Protein AF-A0A643KHB1-F1 (afdb_monomer_lite)

Radius of gyration: 13.64 Å; chains: 1; bounding box: 36×21×40 Å

Secondary structure (DSSP, 8-state):
---EEETTS-HHHHHHHHHHHHHTTS------SS----TTS---HHHHHHHHHHHS-TT---SS-EEE------TT-----

Organism: Bacteroides ovatus (NCBI:txid28116)

Sequence (81 aa):
MVAKISTGGNMFGALAYNQNKVDSGEAKVLFSNRMLLGEDGNFSIGECMRSFEMQMPVQLSTKKPILHISINPHPEDVLTD

Structure (mmCIF, N/CA/C/O backbone):
data_AF-A0A643KHB1-F1
#
_entry.id   AF-A0A643KHB1-F1
#
loop_
_atom_site.group_PDB
_atom_site.id
_atom_site.type_symbol
_atom_site.label_atom_id
_atom_site.label_alt_id
_atom_site.label_comp_id
_atom_site.label_asym_id
_atom_site.label_entity_id
_atom_site.label_seq_id
_atom_site.pdbx_PDB_ins_code
_atom_site.Cartn_x
_atom_site.Cartn_y
_atom_site.Cartn_z
_atom_site.occupancy
_atom_site.B_iso_or_equiv
_atom_site.auth_seq_id
_atom_site.auth_comp_id
_atom_site.auth_asym_id
_atom_site.auth_atom_id
_atom_site.pdbx_PDB_model_num
ATOM 1 N N . MET A 1 1 ? -11.856 -1.346 -8.013 1.00 51.59 1 MET A N 1
ATOM 2 C CA . MET A 1 1 ? -10.721 -0.747 -8.739 1.00 51.59 1 MET A CA 1
ATOM 3 C C . MET A 1 1 ? -9.758 -1.851 -9.086 1.00 51.59 1 MET A C 1
ATOM 5 O O . MET A 1 1 ? -9.494 -2.682 -8.237 1.00 51.59 1 MET A O 1
ATOM 9 N N . VAL A 1 2 ? -9.221 -1.860 -10.296 1.00 48.31 2 VAL A N 1
ATOM 10 C CA . VAL A 1 2 ? -8.016 -2.636 -10.598 1.00 48.31 2 VAL A CA 1
ATOM 11 C C . VAL A 1 2 ? -7.014 -1.618 -11.112 1.00 48.31 2 VAL A C 1
ATOM 13 O O . VAL A 1 2 ? -7.176 -1.097 -12.214 1.00 48.31 2 VAL A O 1
ATOM 16 N N . ALA A 1 3 ? -6.035 -1.255 -10.283 1.00 49.69 3 ALA A N 1
ATOM 17 C CA . ALA A 1 3 ? -5.013 -0.298 -10.681 1.00 49.69 3 ALA A CA 1
ATOM 18 C C . ALA A 1 3 ? -4.078 -0.969 -11.696 1.00 49.69 3 ALA A C 1
ATOM 20 O O . ALA A 1 3 ? -3.420 -1.968 -11.398 1.00 49.69 3 ALA A O 1
ATOM 21 N N . LYS A 1 4 ? -4.012 -0.430 -12.916 1.00 52.41 4 LYS A N 1
ATOM 22 C CA . LYS A 1 4 ? -3.089 -0.931 -13.937 1.00 52.41 4 LYS A CA 1
ATOM 23 C C . LYS A 1 4 ? -1.701 -0.339 -13.699 1.00 52.41 4 LYS A C 1
ATOM 25 O O . LYS A 1 4 ? -1.396 0.755 -14.163 1.00 52.41 4 LYS A O 1
ATOM 30 N N . ILE A 1 5 ? -0.861 -1.071 -12.972 1.00 59.72 5 ILE A N 1
ATOM 31 C CA . ILE A 1 5 ? 0.495 -0.643 -12.612 1.00 59.72 5 ILE A CA 1
ATOM 32 C C . ILE A 1 5 ? 1.494 -1.270 -13.599 1.00 59.72 5 ILE A C 1
ATOM 34 O O . ILE A 1 5 ? 1.792 -2.461 -13.553 1.00 59.72 5 ILE A O 1
ATOM 38 N N . SER A 1 6 ? 1.998 -0.474 -14.543 1.00 54.12 6 SER A N 1
ATOM 39 C CA . SER A 1 6 ? 3.133 -0.847 -15.404 1.00 54.12 6 SER A CA 1
ATOM 40 C C . SER A 1 6 ? 4.443 -0.305 -14.836 1.00 54.12 6 SER A C 1
ATOM 42 O O . SER A 1 6 ? 4.431 0.590 -13.995 1.00 54.12 6 SER A O 1
ATOM 44 N N . THR A 1 7 ? 5.589 -0.777 -15.323 1.00 47.59 7 THR A N 1
ATOM 45 C CA . THR A 1 7 ? 6.886 -0.139 -15.036 1.00 47.59 7 THR A CA 1
ATOM 46 C C . THR A 1 7 ? 6.843 1.306 -15.556 1.00 47.59 7 THR A C 1
ATOM 48 O O . THR A 1 7 ? 6.720 1.521 -16.760 1.00 47.59 7 THR A O 1
ATOM 51 N N . GLY A 1 8 ? 6.823 2.289 -14.649 1.00 50.88 8 GLY A N 1
ATOM 52 C CA . GLY A 1 8 ? 6.599 3.714 -14.952 1.00 50.88 8 GLY A CA 1
ATOM 53 C C . GLY A 1 8 ? 5.166 4.230 -14.719 1.00 50.88 8 GLY A C 1
ATOM 54 O O . GLY A 1 8 ? 4.950 5.436 -14.742 1.00 50.88 8 GLY A O 1
ATOM 55 N N . GLY A 1 9 ? 4.193 3.349 -14.458 1.00 56.53 9 GLY A N 1
ATOM 56 C CA . GLY A 1 9 ? 2.885 3.718 -13.907 1.00 56.53 9 GLY A CA 1
ATOM 57 C C . GLY A 1 9 ? 2.995 3.949 -12.398 1.00 56.53 9 GLY A C 1
ATOM 58 O O . GLY A 1 9 ? 3.814 3.313 -11.736 1.00 56.53 9 GLY A O 1
ATOM 59 N N . ASN A 1 10 ? 2.205 4.875 -11.851 1.00 68.81 10 ASN A N 1
ATOM 60 C CA . ASN A 1 10 ? 2.379 5.392 -10.491 1.00 68.81 10 ASN A CA 1
ATOM 61 C C . ASN A 1 10 ? 1.974 4.369 -9.399 1.00 68.81 10 ASN A C 1
ATOM 63 O O . ASN A 1 10 ? 0.932 4.509 -8.761 1.00 68.81 10 ASN A O 1
ATOM 67 N N . MET A 1 11 ? 2.798 3.333 -9.185 1.00 73.12 11 MET A N 1
ATOM 68 C CA . MET A 1 11 ? 2.678 2.362 -8.084 1.00 73.12 11 MET A CA 1
ATOM 69 C C . MET A 1 11 ? 2.538 3.071 -6.737 1.00 73.12 11 MET A C 1
ATOM 71 O O . MET A 1 11 ? 1.688 2.709 -5.927 1.00 73.12 11 MET A O 1
ATOM 75 N N . PHE A 1 12 ? 3.341 4.115 -6.545 1.00 79.44 12 PHE A N 1
ATOM 76 C CA . PHE A 1 12 ? 3.282 4.958 -5.366 1.00 79.44 12 PHE A CA 1
ATOM 77 C C . PHE A 1 12 ? 1.888 5.566 -5.181 1.00 79.44 12 PHE A C 1
ATOM 79 O O . PHE A 1 12 ? 1.328 5.466 -4.100 1.00 79.44 12 PHE A O 1
ATOM 86 N N . GLY A 1 13 ? 1.290 6.125 -6.235 1.00 78.56 13 GLY A N 1
ATOM 87 C CA . GLY A 1 13 ? -0.044 6.726 -6.190 1.00 78.56 13 GLY A CA 1
ATOM 88 C C . GLY A 1 13 ? -1.129 5.729 -5.791 1.00 78.56 13 GLY A C 1
ATOM 89 O O . GLY A 1 13 ? -1.963 6.039 -4.946 1.00 78.56 13 GLY A O 1
ATOM 90 N N . ALA A 1 14 ? -1.077 4.507 -6.328 1.00 77.81 14 ALA A N 1
ATOM 91 C CA . ALA A 1 14 ? -2.017 3.456 -5.947 1.00 77.81 14 ALA A CA 1
ATOM 92 C C . ALA A 1 14 ? -1.859 3.040 -4.473 1.00 77.81 14 ALA A C 1
ATOM 94 O O . ALA A 1 14 ? -2.858 2.856 -3.779 1.00 77.81 14 ALA A O 1
ATOM 95 N N . LEU A 1 15 ? -0.628 2.913 -3.971 1.00 81.38 15 LEU A N 1
ATOM 96 C CA . LEU A 1 15 ? -0.386 2.573 -2.565 1.00 81.38 15 LEU A CA 1
ATOM 97 C C . LEU A 1 15 ? -0.761 3.723 -1.626 1.00 81.38 15 LEU A C 1
ATOM 99 O O . LEU A 1 15 ? -1.450 3.494 -0.637 1.00 81.38 15 LEU A O 1
ATOM 103 N N . ALA A 1 16 ? -0.384 4.955 -1.968 1.00 84.44 16 ALA A N 1
ATOM 104 C CA . ALA A 1 16 ? -0.687 6.150 -1.189 1.00 84.44 16 ALA A CA 1
ATOM 105 C C . ALA A 1 16 ? -2.193 6.394 -1.074 1.00 84.44 16 ALA A C 1
ATOM 107 O O . ALA A 1 16 ? -2.685 6.680 0.013 1.00 84.44 16 ALA A O 1
ATOM 108 N N . TYR A 1 17 ? -2.940 6.208 -2.165 1.00 81.56 17 TYR A N 1
ATOM 109 C CA . TYR A 1 17 ? -4.398 6.302 -2.148 1.00 81.56 17 TYR A CA 1
ATOM 110 C C . TYR A 1 17 ? -5.029 5.367 -1.104 1.00 81.56 17 TYR A C 1
ATOM 112 O O . TYR A 1 17 ? -5.887 5.783 -0.329 1.00 81.56 17 TYR A O 1
ATOM 120 N N . ASN A 1 18 ? -4.584 4.107 -1.058 1.00 80.31 18 ASN A N 1
ATOM 121 C CA . ASN A 1 18 ? -5.137 3.127 -0.125 1.00 80.31 18 ASN A CA 1
ATOM 122 C C . ASN A 1 18 ? -4.647 3.340 1.308 1.00 80.31 18 ASN A C 1
ATOM 124 O O . ASN A 1 18 ? -5.435 3.169 2.233 1.00 80.31 18 ASN A O 1
ATOM 128 N N . GLN A 1 19 ? -3.391 3.756 1.497 1.00 85.50 19 GLN A N 1
ATOM 129 C CA . GLN A 1 19 ? -2.890 4.119 2.821 1.00 85.50 19 GLN A CA 1
ATOM 130 C C . GLN A 1 19 ? -3.694 5.283 3.405 1.00 85.50 19 GLN A C 1
ATOM 132 O O . GLN A 1 19 ? -4.152 5.178 4.534 1.00 85.50 19 GLN A O 1
ATOM 137 N N . ASN A 1 20 ? -3.965 6.332 2.620 1.00 87.62 20 ASN A N 1
ATOM 138 C CA . ASN A 1 20 ? -4.751 7.479 3.082 1.00 87.62 20 ASN A CA 1
ATOM 139 C C . ASN A 1 20 ? -6.141 7.067 3.593 1.00 87.62 20 ASN A C 1
ATOM 141 O O . ASN A 1 20 ? -6.601 7.613 4.588 1.00 87.62 20 ASN A O 1
ATOM 145 N N . LYS A 1 21 ? -6.793 6.088 2.948 1.00 83.88 21 LYS A N 1
ATOM 146 C CA . LYS A 1 21 ? -8.079 5.545 3.417 1.00 83.88 21 LYS A CA 1
ATOM 147 C C . LYS A 1 21 ? -7.959 4.748 4.715 1.00 83.88 21 LYS A C 1
ATOM 149 O O . LYS A 1 21 ? -8.875 4.756 5.530 1.00 83.88 21 LYS A O 1
ATOM 154 N N . VAL A 1 22 ? -6.865 4.011 4.894 1.00 85.69 22 VAL A N 1
ATOM 155 C CA . VAL A 1 22 ? -6.607 3.286 6.147 1.00 85.69 22 VAL A CA 1
ATOM 156 C C . VAL A 1 22 ? -6.344 4.282 7.274 1.00 85.69 22 VAL A C 1
ATOM 158 O O . VAL A 1 22 ? -6.936 4.161 8.344 1.00 85.69 22 VAL A O 1
ATOM 161 N N . ASP A 1 23 ? -5.536 5.304 7.005 1.00 87.38 23 ASP A N 1
ATOM 162 C CA . ASP A 1 23 ? -5.190 6.356 7.960 1.00 87.38 23 ASP A CA 1
ATOM 163 C C . ASP A 1 23 ? -6.414 7.210 8.337 1.00 87.38 23 ASP A C 1
ATOM 165 O O . ASP A 1 23 ? -6.543 7.620 9.491 1.00 87.38 23 ASP A O 1
ATOM 169 N N . SER A 1 24 ? -7.348 7.443 7.402 1.00 90.00 24 SER A N 1
ATOM 170 C CA . SER A 1 24 ? -8.619 8.132 7.675 1.00 90.00 24 SER A CA 1
ATOM 171 C C . SER A 1 24 ? -9.679 7.244 8.342 1.00 90.00 24 SER A C 1
ATOM 173 O O . SER A 1 24 ? -10.742 7.736 8.721 1.00 90.00 24 SER A O 1
ATOM 175 N N . GLY A 1 25 ? -9.403 5.946 8.520 1.00 88.25 25 GLY A N 1
ATOM 176 C CA . GLY A 1 25 ? -10.333 4.976 9.104 1.00 88.25 25 GLY A CA 1
ATOM 177 C C . GLY A 1 25 ? -11.467 4.539 8.168 1.00 88.25 25 GLY A C 1
ATOM 178 O O . GLY A 1 25 ? -12.371 3.822 8.596 1.00 88.25 25 GLY A O 1
ATOM 179 N N . GLU A 1 26 ? -11.425 4.938 6.898 1.00 83.06 26 GLU A N 1
ATOM 180 C CA . GLU A 1 26 ? -12.388 4.552 5.858 1.00 83.06 26 GLU A CA 1
ATOM 181 C C . GLU A 1 26 ? -12.127 3.145 5.301 1.00 83.06 26 GLU A C 1
ATOM 183 O O . GLU A 1 26 ? -13.001 2.538 4.684 1.00 83.06 26 GLU A O 1
ATOM 188 N N . ALA A 1 27 ? -10.925 2.608 5.514 1.00 81.44 27 ALA A N 1
ATOM 189 C CA . ALA A 1 27 ? -10.540 1.273 5.084 1.00 81.44 27 ALA A CA 1
ATOM 190 C C . ALA A 1 27 ? -9.733 0.533 6.155 1.00 81.44 27 ALA A C 1
ATOM 192 O O . ALA A 1 27 ? -9.190 1.112 7.093 1.00 81.44 27 ALA A O 1
ATOM 193 N N . LYS A 1 28 ? -9.618 -0.787 5.987 1.00 81.81 28 LYS A N 1
ATOM 194 C CA . LYS A 1 28 ? -8.780 -1.641 6.830 1.00 81.81 28 LYS A CA 1
ATOM 195 C C . LYS A 1 28 ? -8.024 -2.648 5.977 1.00 81.81 28 LYS A C 1
ATOM 197 O O . LYS A 1 28 ? -8.598 -3.272 5.085 1.00 81.81 28 LYS A O 1
ATOM 202 N N . VAL A 1 29 ? -6.753 -2.870 6.306 1.00 80.31 29 VAL A N 1
ATOM 203 C CA . VAL A 1 29 ? -5.986 -3.984 5.742 1.00 80.31 29 VAL A CA 1
ATOM 204 C C . VAL A 1 29 ? -6.501 -5.293 6.341 1.00 80.31 29 VAL A C 1
ATOM 206 O O . VAL A 1 29 ? -6.410 -5.519 7.546 1.00 80.31 29 VAL A O 1
ATOM 209 N N . LEU A 1 30 ? -7.070 -6.154 5.498 1.00 81.00 30 LEU A N 1
ATOM 210 C CA . LEU A 1 30 ? -7.596 -7.458 5.920 1.00 81.00 30 LEU A CA 1
ATOM 211 C C . LEU A 1 30 ? -6.531 -8.556 5.884 1.00 81.00 30 LEU A C 1
ATOM 213 O O . LEU A 1 30 ? -6.557 -9.476 6.696 1.00 81.00 30 LEU A O 1
ATOM 217 N N . PHE A 1 31 ? -5.616 -8.472 4.921 1.00 78.81 31 PHE A N 1
ATOM 218 C CA . PHE A 1 31 ? -4.580 -9.467 4.692 1.00 78.81 31 PHE A CA 1
ATOM 219 C C . PHE A 1 31 ? -3.440 -8.863 3.871 1.00 78.81 31 PHE A C 1
ATOM 221 O O . PHE A 1 31 ? -3.675 -8.041 2.984 1.00 78.81 31 PHE A O 1
ATOM 228 N N . SER A 1 32 ? -2.217 -9.314 4.129 1.00 79.44 32 SER A N 1
ATOM 229 C CA . SER A 1 32 ? -1.053 -9.051 3.289 1.00 79.44 32 SER A CA 1
ATOM 230 C C . SER A 1 32 ? -0.280 -10.350 3.071 1.00 79.44 32 SER A C 1
ATOM 232 O O . SER A 1 32 ? -0.354 -11.285 3.867 1.00 79.44 32 SER A O 1
ATOM 234 N N . ASN A 1 33 ? 0.463 -10.429 1.970 1.00 81.19 33 ASN A N 1
ATOM 235 C CA . ASN A 1 33 ? 1.307 -11.578 1.669 1.00 81.19 33 ASN A CA 1
ATOM 236 C C . ASN A 1 33 ? 2.664 -11.089 1.179 1.00 81.19 33 ASN A C 1
ATOM 238 O O . ASN A 1 33 ? 2.717 -10.308 0.232 1.00 81.19 33 ASN A O 1
ATOM 242 N N . ARG A 1 34 ? 3.746 -11.577 1.797 1.00 84.00 34 ARG A N 1
ATOM 243 C CA . ARG A 1 34 ? 5.133 -11.191 1.474 1.00 84.00 34 ARG A CA 1
ATOM 244 C C . ARG A 1 34 ? 5.376 -9.674 1.514 1.00 84.00 34 ARG A C 1
ATOM 246 O O . ARG A 1 34 ? 6.167 -9.156 0.731 1.00 84.00 34 ARG A O 1
ATOM 253 N N . MET A 1 35 ? 4.700 -8.984 2.429 1.00 86.81 35 MET A N 1
ATOM 254 C CA . MET A 1 35 ? 4.907 -7.563 2.697 1.00 86.81 35 MET A CA 1
ATOM 255 C C . MET A 1 35 ? 5.741 -7.406 3.965 1.00 86.81 35 MET A C 1
ATOM 257 O O . MET A 1 35 ? 5.542 -8.143 4.931 1.00 86.81 35 MET A O 1
ATOM 261 N N . LEU A 1 36 ? 6.662 -6.449 3.952 1.00 88.38 36 LEU A N 1
ATOM 262 C CA . LEU A 1 36 ? 7.315 -5.958 5.159 1.00 88.38 36 LEU A CA 1
ATOM 263 C C . LEU A 1 36 ? 6.261 -5.316 6.071 1.00 88.38 36 LEU A C 1
ATOM 265 O O . LEU A 1 36 ? 5.350 -4.641 5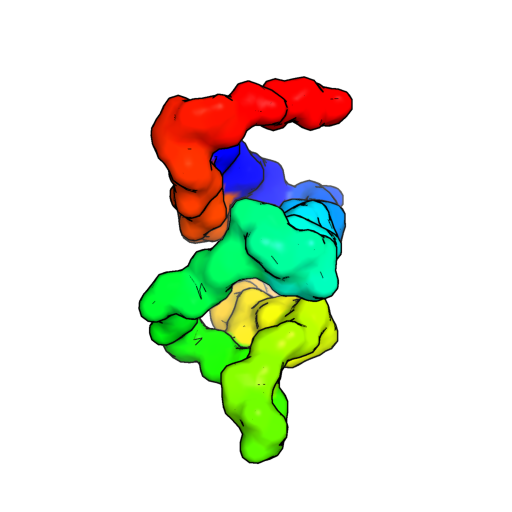.588 1.00 88.38 36 LEU A O 1
ATOM 269 N N . LEU A 1 37 ? 6.395 -5.562 7.371 1.00 84.88 37 LEU A N 1
ATOM 270 C CA . LEU A 1 37 ? 5.540 -5.019 8.418 1.00 84.88 37 LEU A CA 1
ATOM 271 C C . LEU A 1 37 ? 6.428 -4.295 9.427 1.00 84.88 37 LEU A C 1
ATOM 273 O O . LEU A 1 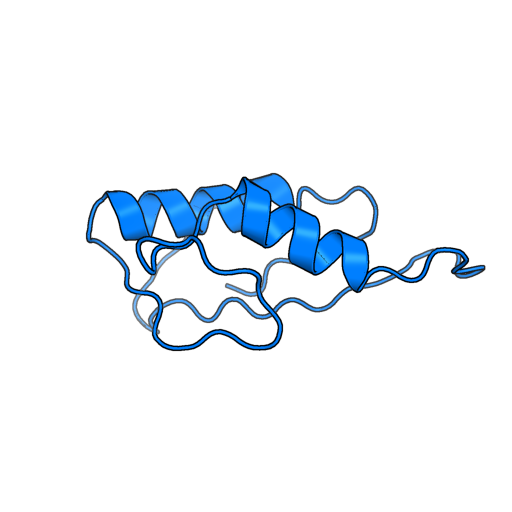37 ? 7.470 -4.844 9.802 1.00 84.88 37 LEU A O 1
ATOM 277 N N . GLY A 1 38 ? 6.007 -3.107 9.858 1.00 82.31 38 GLY A N 1
ATOM 278 C CA . GLY A 1 38 ? 6.692 -2.360 10.903 1.00 82.31 38 GLY A CA 1
ATOM 279 C C . GLY A 1 38 ? 6.691 -3.108 12.236 1.00 82.31 38 GLY A C 1
ATOM 280 O O . GLY A 1 38 ? 5.872 -3.999 12.477 1.00 82.31 38 GLY A O 1
ATOM 281 N N . GLU A 1 39 ? 7.610 -2.741 13.131 1.00 84.00 39 GLU A N 1
ATOM 282 C CA . GLU A 1 39 ? 7.698 -3.338 14.476 1.00 84.00 39 GLU A CA 1
ATOM 283 C C . GLU A 1 39 ? 6.428 -3.115 15.311 1.00 84.00 39 GLU A C 1
ATOM 285 O O . GLU A 1 39 ? 6.100 -3.917 16.184 1.00 84.00 39 GLU A O 1
ATOM 290 N N . ASP A 1 40 ? 5.694 -2.042 15.018 1.00 85.69 40 ASP A N 1
ATOM 291 C CA . ASP A 1 40 ? 4.409 -1.698 15.625 1.00 85.69 40 ASP A CA 1
ATOM 292 C C . ASP A 1 40 ? 3.223 -2.478 15.028 1.00 85.69 40 ASP A C 1
ATOM 294 O O . ASP A 1 40 ? 2.088 -2.332 15.484 1.00 85.69 40 ASP A O 1
ATOM 298 N N . GLY A 1 41 ? 3.474 -3.321 14.023 1.00 81.81 41 GLY A N 1
ATOM 299 C CA . GLY A 1 41 ? 2.453 -4.092 13.328 1.00 81.81 41 GLY A CA 1
ATOM 300 C C . GLY A 1 41 ? 1.641 -3.285 12.313 1.00 81.81 41 GLY A C 1
ATOM 301 O O . GLY A 1 41 ? 0.648 -3.809 11.802 1.00 81.81 41 GLY A O 1
ATOM 302 N N . ASN A 1 42 ? 2.037 -2.045 12.010 1.00 82.44 42 ASN A N 1
ATOM 303 C CA . ASN A 1 42 ? 1.390 -1.219 10.998 1.00 82.44 42 ASN A CA 1
ATOM 304 C C . ASN A 1 42 ? 2.113 -1.310 9.651 1.00 82.44 42 ASN A C 1
ATOM 306 O O . ASN A 1 42 ? 3.292 -1.655 9.555 1.00 82.44 42 ASN A O 1
ATOM 310 N N . PHE A 1 43 ? 1.377 -0.994 8.588 1.00 84.19 43 PHE A N 1
ATOM 311 C CA . PHE A 1 43 ? 1.948 -0.843 7.256 1.00 84.19 43 PHE A CA 1
ATOM 312 C C . PHE A 1 43 ? 2.295 0.617 7.006 1.00 84.19 43 PHE A C 1
ATOM 314 O O . PHE A 1 43 ? 1.484 1.507 7.262 1.00 84.19 43 PHE A O 1
ATOM 321 N N . SER A 1 44 ? 3.468 0.844 6.423 1.00 86.19 44 SER A N 1
ATOM 322 C CA . SER A 1 44 ? 3.823 2.121 5.815 1.00 86.19 44 SER A CA 1
ATOM 323 C C . SER A 1 44 ? 3.912 2.004 4.292 1.00 86.19 44 SER A C 1
ATOM 325 O O . SER A 1 44 ? 4.254 0.953 3.734 1.00 86.19 44 SER A O 1
ATOM 327 N N . ILE A 1 45 ? 3.674 3.119 3.591 1.00 84.88 45 ILE A N 1
ATOM 328 C CA . ILE A 1 45 ? 3.875 3.200 2.134 1.00 84.88 45 ILE A CA 1
ATOM 329 C C . ILE A 1 45 ? 5.311 2.807 1.761 1.00 84.88 45 ILE A C 1
ATOM 331 O O . ILE A 1 45 ? 5.512 2.122 0.760 1.00 84.88 45 ILE A O 1
ATOM 335 N N . GLY A 1 46 ? 6.305 3.210 2.560 1.00 86.81 46 GLY A N 1
ATOM 336 C CA . GLY A 1 46 ? 7.716 2.915 2.299 1.00 86.81 46 GLY A CA 1
ATOM 337 C C . GLY A 1 46 ? 8.025 1.417 2.331 1.00 86.81 46 GLY A C 1
ATOM 338 O O . GLY A 1 46 ? 8.671 0.895 1.422 1.00 86.81 46 GLY A O 1
ATOM 339 N N . GLU A 1 47 ? 7.517 0.704 3.334 1.00 88.88 47 GLU A N 1
ATOM 340 C CA . GLU A 1 47 ? 7.670 -0.752 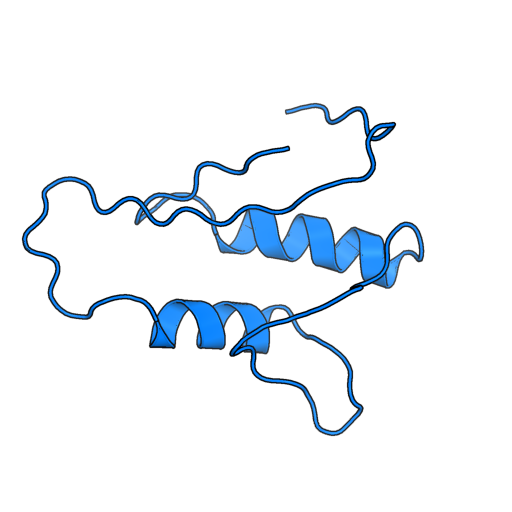3.448 1.00 88.88 47 GLU A CA 1
ATOM 341 C C . GLU A 1 47 ? 6.912 -1.494 2.352 1.00 88.88 47 GLU A C 1
ATOM 343 O O . GLU A 1 47 ? 7.435 -2.458 1.784 1.00 88.88 47 GLU A O 1
ATOM 348 N N . CYS A 1 48 ? 5.718 -1.014 1.995 1.00 86.12 48 CYS A N 1
ATOM 349 C CA . CYS A 1 48 ? 4.960 -1.556 0.876 1.00 86.12 48 CYS A CA 1
ATOM 350 C C . CYS A 1 48 ? 5.741 -1.404 -0.433 1.00 86.12 48 CYS A C 1
ATOM 352 O O . CYS A 1 48 ? 5.985 -2.402 -1.110 1.00 86.12 48 CYS A O 1
ATOM 354 N N . MET A 1 49 ? 6.199 -0.190 -0.756 1.00 84.94 49 MET A N 1
ATOM 355 C CA . MET A 1 49 ? 7.007 0.099 -1.948 1.00 84.94 49 MET A CA 1
ATOM 356 C C . MET A 1 49 ? 8.239 -0.802 -2.021 1.00 84.94 49 MET A C 1
ATOM 358 O O . MET A 1 49 ? 8.446 -1.481 -3.025 1.00 84.94 49 MET A O 1
ATOM 362 N N . ARG A 1 50 ? 9.000 -0.899 -0.926 1.00 86.12 50 ARG A N 1
ATOM 363 C CA . ARG A 1 50 ? 10.191 -1.751 -0.861 1.00 86.12 50 ARG A CA 1
ATOM 364 C C . ARG A 1 50 ? 9.860 -3.230 -1.053 1.00 86.12 50 ARG A C 1
ATOM 366 O O . ARG A 1 50 ? 10.612 -3.945 -1.710 1.00 86.12 50 ARG A O 1
ATOM 373 N N . SER A 1 51 ? 8.733 -3.696 -0.517 1.00 86.88 51 SER A N 1
ATOM 374 C CA . SER A 1 51 ? 8.258 -5.071 -0.720 1.00 86.88 51 SER A CA 1
ATOM 375 C C . SER A 1 51 ? 7.972 -5.351 -2.193 1.00 86.88 51 SER A C 1
ATOM 377 O O . SER A 1 51 ? 8.407 -6.377 -2.712 1.00 86.88 51 SER A O 1
ATOM 379 N N . PHE A 1 52 ? 7.317 -4.420 -2.892 1.00 80.19 52 PHE A N 1
ATOM 380 C CA . PHE A 1 52 ? 7.072 -4.542 -4.329 1.00 80.19 52 PHE A CA 1
ATOM 381 C C . PHE A 1 52 ? 8.362 -4.489 -5.148 1.00 80.19 52 PHE A C 1
ATOM 383 O O . PHE A 1 52 ? 8.541 -5.322 -6.035 1.00 80.19 52 PHE A O 1
ATOM 390 N N . GLU A 1 53 ? 9.275 -3.570 -4.837 1.00 79.50 53 GLU A N 1
ATOM 391 C CA . GLU A 1 53 ? 10.584 -3.464 -5.492 1.00 79.50 53 GLU A CA 1
ATOM 392 C C . GLU A 1 53 ? 11.401 -4.753 -5.351 1.00 79.50 53 GLU A C 1
ATOM 394 O O . GLU A 1 53 ? 11.959 -5.230 -6.336 1.00 79.50 53 GLU A O 1
ATOM 399 N N . MET A 1 54 ? 11.407 -5.382 -4.170 1.00 83.19 54 MET A N 1
ATOM 400 C CA . MET A 1 54 ? 12.080 -6.672 -3.953 1.00 83.19 54 MET A CA 1
ATOM 401 C C . MET A 1 54 ? 11.485 -7.816 -4.785 1.00 83.19 54 MET A C 1
ATOM 403 O O . MET A 1 54 ? 12.174 -8.801 -5.048 1.00 83.19 54 MET A O 1
ATOM 407 N N . GLN A 1 55 ? 10.212 -7.719 -5.178 1.00 77.00 55 GLN A N 1
ATOM 408 C CA . GLN A 1 55 ? 9.556 -8.697 -6.051 1.00 77.00 55 GLN A CA 1
ATOM 409 C C . GLN A 1 55 ? 9.653 -8.318 -7.538 1.00 77.00 55 GLN A C 1
ATOM 411 O O . GLN A 1 55 ? 9.287 -9.128 -8.394 1.00 77.00 55 GLN A O 1
ATOM 416 N N . MET A 1 56 ? 10.141 -7.118 -7.873 1.00 74.00 56 MET A N 1
ATOM 417 C CA . MET A 1 56 ? 10.369 -6.739 -9.263 1.00 74.00 56 MET A CA 1
ATOM 418 C C . MET A 1 56 ? 11.589 -7.483 -9.815 1.00 74.00 56 MET A C 1
ATOM 420 O O . MET A 1 56 ? 12.672 -7.427 -9.231 1.00 74.00 56 MET A O 1
ATOM 424 N N . PRO A 1 57 ? 11.470 -8.159 -10.967 1.00 68.19 57 PRO A N 1
ATOM 425 C CA . PRO A 1 57 ? 12.629 -8.801 -11.563 1.00 68.19 57 PRO A CA 1
ATOM 426 C C . PRO A 1 57 ? 13.628 -7.751 -12.070 1.00 68.19 57 PRO A C 1
ATOM 428 O O . PRO A 1 57 ? 13.281 -6.872 -12.858 1.00 68.19 57 PRO A O 1
ATOM 431 N N . VAL A 1 58 ? 14.890 -7.887 -11.660 1.00 65.38 58 VAL A N 1
ATOM 432 C CA . VAL A 1 58 ? 15.980 -6.929 -11.935 1.00 65.38 58 VAL A CA 1
ATOM 433 C C . VAL A 1 58 ? 16.352 -6.863 -13.430 1.00 65.38 58 VAL A C 1
ATOM 435 O O . VAL A 1 58 ? 16.931 -5.885 -13.893 1.00 65.38 58 VAL A O 1
ATOM 438 N N . GLN A 1 59 ? 15.999 -7.890 -14.214 1.00 61.69 59 GLN A N 1
ATOM 439 C CA . GLN A 1 59 ? 16.332 -8.025 -15.639 1.00 61.69 59 GLN A CA 1
ATOM 440 C C . GLN A 1 59 ? 15.144 -8.578 -16.442 1.00 61.69 59 GLN A C 1
ATOM 442 O O . GLN A 1 59 ? 15.163 -9.704 -16.936 1.00 61.69 59 GLN A O 1
ATOM 447 N N . LEU A 1 60 ? 14.083 -7.787 -16.594 1.00 57.09 60 LEU A N 1
ATOM 448 C CA . LEU A 1 60 ? 13.025 -8.086 -17.562 1.00 57.09 60 LEU A CA 1
ATOM 449 C C . LEU A 1 60 ? 13.402 -7.513 -18.929 1.00 57.09 60 LEU A C 1
ATOM 451 O O . LEU A 1 60 ? 13.215 -6.328 -19.180 1.00 57.09 60 LEU A O 1
ATOM 455 N N . SER A 1 61 ? 13.841 -8.361 -19.861 1.00 58.69 61 SER A N 1
ATOM 456 C CA . SER A 1 61 ? 14.003 -8.001 -21.283 1.00 58.69 61 SER A CA 1
ATOM 457 C C . SER A 1 61 ? 12.662 -7.898 -22.032 1.00 58.69 61 SER A C 1
ATOM 459 O O . SER A 1 61 ? 12.582 -8.073 -23.248 1.00 58.69 61 SER A O 1
ATOM 461 N N . THR A 1 62 ? 11.572 -7.621 -21.313 1.00 55.75 62 THR A N 1
ATOM 462 C CA . THR A 1 62 ? 10.242 -7.463 -21.902 1.00 55.75 62 THR A CA 1
ATOM 463 C C . THR A 1 62 ? 10.029 -5.989 -22.210 1.00 55.75 62 THR A C 1
ATOM 465 O O . THR A 1 62 ? 10.227 -5.137 -21.348 1.00 55.75 62 THR A O 1
ATOM 468 N N . LYS A 1 63 ? 9.572 -5.671 -23.424 1.00 53.94 63 LYS A N 1
ATOM 469 C CA . LYS A 1 63 ? 9.296 -4.281 -23.827 1.00 53.94 63 LYS A CA 1
ATOM 470 C C . LYS A 1 63 ? 8.223 -3.596 -22.959 1.00 53.94 63 L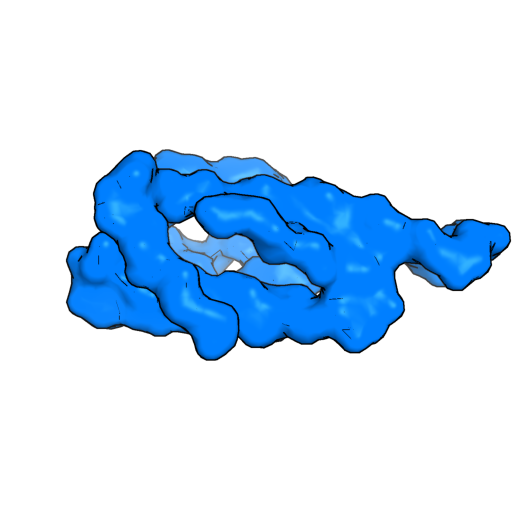YS A C 1
ATOM 472 O O . LYS A 1 63 ? 8.112 -2.377 -23.012 1.00 53.94 63 LYS A O 1
ATOM 477 N N . LYS A 1 64 ? 7.409 -4.366 -22.220 1.00 54.19 64 LYS A N 1
ATOM 478 C CA . LYS A 1 64 ? 6.318 -3.890 -21.354 1.00 54.19 64 LYS A CA 1
ATOM 479 C C . LYS A 1 64 ? 6.113 -4.848 -20.171 1.00 54.19 64 LYS A C 1
ATOM 481 O O . LYS A 1 64 ? 5.256 -5.728 -20.267 1.00 54.19 64 LYS A O 1
ATOM 486 N N . PRO A 1 65 ? 6.861 -4.713 -19.068 1.00 54.00 65 PRO A N 1
ATOM 487 C CA . PRO A 1 65 ? 6.583 -5.515 -17.890 1.00 54.00 65 PRO A CA 1
ATOM 488 C C . PRO A 1 65 ? 5.239 -5.085 -17.290 1.00 54.00 65 PRO A C 1
ATOM 490 O O . PRO A 1 65 ? 5.013 -3.902 -17.024 1.00 54.00 65 PRO A O 1
ATOM 493 N N . ILE A 1 66 ? 4.324 -6.040 -17.122 1.00 54.50 66 ILE A N 1
ATOM 494 C CA . ILE A 1 66 ? 3.021 -5.817 -16.487 1.00 54.50 66 ILE A CA 1
ATOM 495 C C . ILE A 1 66 ? 3.063 -6.492 -15.120 1.00 54.50 66 ILE A C 1
ATOM 497 O O . ILE A 1 66 ? 3.197 -7.711 -15.040 1.00 54.50 66 ILE A O 1
ATOM 501 N N . LEU A 1 67 ? 2.938 -5.701 -14.055 1.00 58.34 67 LEU A N 1
ATOM 502 C CA . LEU A 1 67 ? 2.762 -6.195 -12.695 1.00 58.34 67 LEU A CA 1
ATOM 503 C C . LEU A 1 67 ? 1.280 -6.063 -12.336 1.00 58.34 67 LEU A C 1
ATOM 505 O O . LEU A 1 67 ? 0.738 -4.962 -12.292 1.00 58.34 67 LEU A O 1
ATOM 509 N N . HIS A 1 68 ? 0.604 -7.188 -12.107 1.00 57.09 68 HIS A N 1
ATOM 510 C CA . HIS A 1 68 ? -0.805 -7.170 -11.724 1.00 57.09 68 HIS A CA 1
ATOM 511 C C . HIS A 1 68 ? -0.931 -7.110 -10.200 1.00 57.09 68 HIS A C 1
ATOM 513 O O . HIS A 1 68 ? -0.720 -8.111 -9.518 1.00 57.09 68 HIS A O 1
ATOM 519 N N . ILE A 1 69 ? -1.276 -5.934 -9.672 1.00 56.38 69 ILE A N 1
ATOM 520 C CA . ILE A 1 69 ? -1.613 -5.742 -8.259 1.00 56.38 69 ILE A CA 1
ATOM 521 C C . ILE A 1 69 ? -3.120 -5.524 -8.193 1.00 56.38 69 ILE A C 1
ATOM 523 O O . ILE A 1 69 ? -3.631 -4.495 -8.632 1.00 56.38 69 ILE A O 1
ATOM 527 N N . SER A 1 70 ? -3.839 -6.510 -7.661 1.00 57.47 70 SER A N 1
ATOM 528 C CA . SER A 1 70 ? -5.258 -6.347 -7.367 1.00 57.47 70 SER A CA 1
ATOM 529 C C . SER A 1 70 ? -5.390 -5.69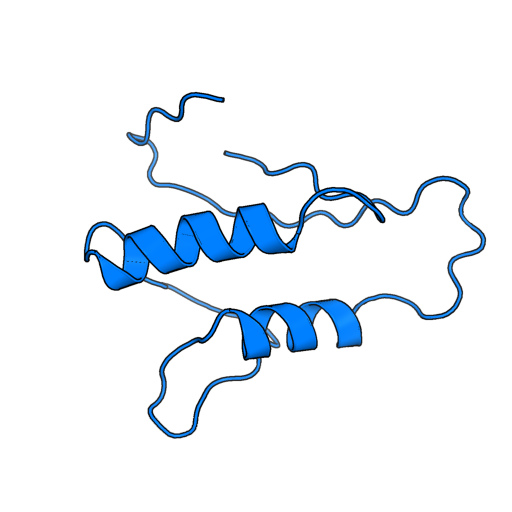8 -6.001 1.00 57.47 70 SER A C 1
ATOM 531 O O . SER A 1 70 ? -5.011 -6.292 -4.995 1.00 57.47 70 SER A O 1
ATOM 533 N N . ILE A 1 71 ? -5.940 -4.491 -5.969 1.00 59.66 71 ILE A N 1
ATOM 534 C CA . ILE A 1 71 ? -6.408 -3.867 -4.738 1.00 59.66 71 ILE A CA 1
ATOM 535 C C . ILE A 1 71 ? -7.923 -3.938 -4.823 1.00 59.66 71 ILE A C 1
ATOM 537 O O . ILE A 1 71 ? -8.502 -3.266 -5.665 1.00 59.66 71 ILE A O 1
ATOM 541 N N . ASN A 1 72 ? -8.552 -4.814 -4.042 1.00 59.25 72 ASN A N 1
ATOM 542 C CA . ASN A 1 72 ? -10.002 -4.998 -4.068 1.00 59.25 72 ASN A CA 1
ATOM 543 C C . ASN A 1 72 ? -10.653 -3.973 -3.135 1.00 59.25 72 ASN A C 1
ATOM 545 O O . ASN A 1 72 ? -10.649 -4.209 -1.925 1.00 59.25 72 ASN A O 1
ATOM 549 N N . PRO A 1 73 ? -11.194 -2.847 -3.641 1.00 58.97 73 PRO A N 1
ATOM 550 C CA . PRO A 1 73 ? -12.004 -1.983 -2.804 1.00 58.97 73 PRO A CA 1
ATOM 551 C C . PRO A 1 73 ? -13.327 -2.669 -2.467 1.00 58.97 73 PRO A C 1
ATOM 553 O O . PRO A 1 73 ? -13.707 -3.675 -3.080 1.00 58.97 73 PRO A O 1
ATOM 556 N N . HIS A 1 74 ? -14.035 -2.093 -1.503 1.00 54.97 74 HIS A N 1
ATOM 557 C CA . HIS A 1 74 ? -15.371 -2.538 -1.146 1.00 54.97 74 HIS A CA 1
ATOM 558 C C . HIS A 1 74 ? -16.303 -2.478 -2.377 1.00 54.97 74 HIS A C 1
ATOM 560 O O . HIS A 1 74 ? -16.150 -1.570 -3.196 1.00 54.97 74 HIS A O 1
ATOM 566 N N . PRO A 1 75 ? -17.269 -3.404 -2.546 1.00 60.19 75 PRO A N 1
ATOM 567 C CA . PRO A 1 75 ? -18.170 -3.416 -3.707 1.00 60.19 75 PRO A CA 1
ATOM 568 C C . PRO A 1 75 ? -18.964 -2.118 -3.916 1.00 60.19 75 PRO A C 1
ATOM 570 O O . PRO A 1 75 ? -19.429 -1.858 -5.021 1.00 60.19 75 PRO A O 1
ATOM 573 N N . GLU A 1 76 ? -19.114 -1.320 -2.859 1.00 70.06 76 GLU A N 1
ATOM 574 C CA . GLU A 1 76 ? -19.844 -0.047 -2.856 1.00 70.06 76 GLU A CA 1
ATOM 575 C C . GLU A 1 76 ? -18.947 1.179 -3.115 1.00 70.06 76 GLU A C 1
ATOM 577 O O . GLU A 1 76 ? -19.457 2.289 -3.251 1.00 70.06 76 GLU A O 1
ATOM 582 N N . ASP A 1 77 ? -17.624 1.004 -3.215 1.00 59.09 77 ASP A N 1
ATOM 583 C CA . ASP A 1 77 ? -16.701 2.109 -3.489 1.00 59.09 77 ASP A CA 1
ATOM 584 C C . ASP A 1 77 ? -16.866 2.602 -4.936 1.00 59.09 77 ASP A C 1
ATOM 586 O O . ASP A 1 77 ? -16.410 1.969 -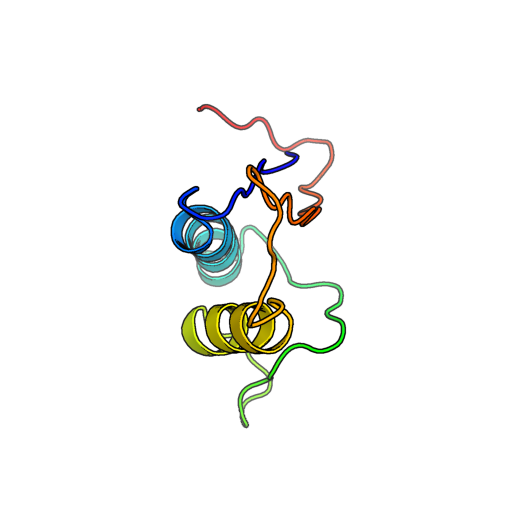5.896 1.00 59.09 77 ASP A O 1
ATOM 590 N N . VAL A 1 78 ? -17.464 3.785 -5.090 1.00 58.97 78 VAL A N 1
ATOM 591 C CA . VAL A 1 78 ? -17.475 4.539 -6.349 1.00 58.97 78 VAL A CA 1
ATOM 592 C C . VAL A 1 78 ? -16.220 5.402 -6.400 1.00 58.97 78 VAL A C 1
ATOM 594 O O . VAL A 1 78 ? -16.059 6.327 -5.608 1.00 58.97 78 VAL A O 1
ATOM 597 N N . LEU A 1 79 ? -15.312 5.093 -7.324 1.00 51.28 79 LEU A N 1
ATOM 598 C CA . LEU A 1 79 ? -14.058 5.823 -7.489 1.00 51.28 79 LEU A CA 1
ATOM 599 C C . LEU A 1 79 ? -14.136 6.706 -8.730 1.00 51.28 79 LEU A C 1
ATOM 601 O O . LEU A 1 79 ? -14.513 6.228 -9.798 1.00 51.28 79 LEU A O 1
ATOM 605 N N . THR A 1 80 ? -13.778 7.976 -8.582 1.00 47.34 80 THR A N 1
ATOM 606 C CA . THR A 1 80 ? -13.553 8.893 -9.703 1.00 47.34 80 THR A CA 1
ATOM 607 C C . THR A 1 80 ? -12.072 8.888 -10.071 1.00 47.34 80 THR A C 1
ATOM 609 O O . THR A 1 80 ? -11.233 8.745 -9.179 1.00 47.34 80 THR A O 1
ATOM 612 N N . ASP A 1 81 ? -11.785 9.013 -11.369 1.00 41.66 81 ASP A N 1
ATOM 613 C CA . ASP A 1 81 ? -10.426 9.056 -11.934 1.00 41.66 81 ASP A CA 1
ATOM 614 C C . ASP A 1 81 ? -9.561 10.203 -11.383 1.00 41.66 81 ASP A C 1
ATOM 616 O O . ASP A 1 81 ? -10.116 11.293 -11.097 1.00 41.66 81 ASP A O 1
#

pLDDT: mean 71.54, std 14.08, range [41.66, 90.0]

Foldseek 3Di:
DWDFDWPVRPPLVVLVVVVVCVVVVVDDDPDDDQFDADPVRDDDSVRRVVSVVVVDDPDDPDPIDTDGDDDDDDPPDDDDD